Protein AF-A0A915U6Y1-F1 (afdb_monomer)

Structure (mmCIF, N/CA/C/O backbone):
data_AF-A0A915U6Y1-F1
#
_entry.id   AF-A0A915U6Y1-F1
#
loop_
_atom_site.group_PDB
_atom_site.id
_atom_site.type_symbol
_atom_site.label_atom_id
_atom_site.label_alt_id
_atom_site.label_comp_id
_atom_site.label_asym_id
_atom_site.label_entity_id
_atom_site.label_seq_id
_atom_site.pdbx_PDB_ins_code
_atom_site.Cartn_x
_atom_site.Cartn_y
_atom_site.Cartn_z
_atom_site.occupancy
_atom_site.B_iso_or_equiv
_atom_site.auth_seq_id
_atom_site.auth_comp_id
_atom_site.auth_asym_id
_atom_site.auth_atom_id
_atom_site.pdbx_PDB_model_num
ATOM 1 N N . MET A 1 1 ? -7.365 5.878 20.906 1.00 76.25 1 MET A N 1
ATOM 2 C CA . MET A 1 1 ? -6.551 6.005 19.675 1.00 76.25 1 MET A CA 1
ATOM 3 C C . MET A 1 1 ? -5.324 5.101 19.699 1.00 76.25 1 MET A C 1
ATOM 5 O O . MET A 1 1 ? -5.228 4.282 18.804 1.00 76.25 1 MET A O 1
ATOM 9 N N . TRP A 1 2 ? -4.468 5.145 20.728 1.00 91.62 2 TRP A N 1
ATOM 10 C CA . TRP A 1 2 ? -3.236 4.335 20.816 1.00 91.62 2 TRP A CA 1
ATOM 11 C C . TRP A 1 2 ? -3.389 2.846 20.466 1.00 91.62 2 TRP A C 1
ATOM 13 O O . TRP A 1 2 ? -2.658 2.350 19.615 1.00 91.62 2 TRP A O 1
ATOM 23 N N . LEU A 1 3 ? -4.374 2.158 21.058 1.00 96.25 3 LEU A N 1
ATOM 24 C CA . LEU A 1 3 ? -4.624 0.737 20.784 1.00 96.25 3 LEU A CA 1
ATOM 25 C C . LEU A 1 3 ? -5.076 0.480 19.336 1.00 96.25 3 LEU A C 1
ATOM 27 O O . LEU A 1 3 ? -4.632 -0.472 18.708 1.00 96.25 3 LEU A O 1
ATOM 31 N N . ALA A 1 4 ? -5.943 1.337 18.792 1.00 9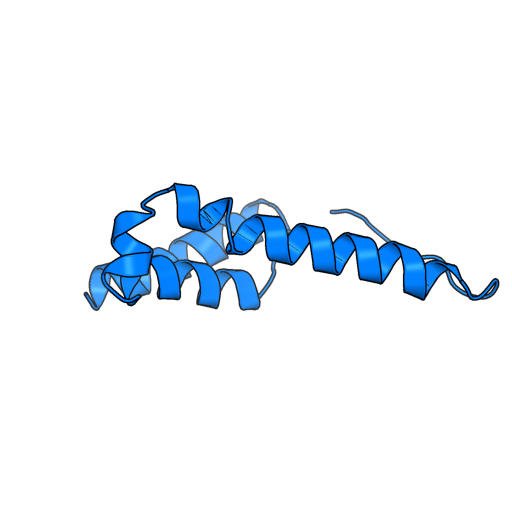6.12 4 ALA A N 1
ATOM 32 C CA . ALA A 1 4 ? -6.408 1.210 17.411 1.00 96.12 4 ALA A CA 1
ATOM 33 C C . ALA A 1 4 ? -5.265 1.457 16.415 1.00 96.12 4 ALA A C 1
ATOM 35 O O . ALA A 1 4 ? -5.134 0.731 15.437 1.00 96.12 4 ALA A O 1
ATOM 36 N N . SER A 1 5 ? -4.407 2.443 16.692 1.00 96.25 5 SER A N 1
ATOM 37 C CA . SER A 1 5 ? -3.230 2.755 15.882 1.00 96.25 5 SER A CA 1
ATOM 38 C C . SER A 1 5 ? -2.234 1.596 15.861 1.00 96.25 5 SER A C 1
ATOM 40 O O . SER A 1 5 ? -1.794 1.192 14.787 1.00 96.25 5 SER A O 1
ATOM 42 N N . SER A 1 6 ? -1.900 1.030 17.026 1.00 96.94 6 SER A N 1
ATOM 43 C CA . SER A 1 6 ? -0.969 -0.100 17.101 1.00 96.94 6 SER A CA 1
ATOM 44 C C . SER A 1 6 ? -1.540 -1.353 16.437 1.00 96.94 6 SER A C 1
ATOM 46 O O . SER A 1 6 ? -0.832 -2.001 15.666 1.00 96.94 6 SER A O 1
ATOM 48 N N . LEU A 1 7 ? -2.826 -1.656 16.651 1.00 97.94 7 LEU A N 1
ATOM 49 C CA . LEU A 1 7 ? -3.501 -2.775 15.991 1.00 97.94 7 LEU A CA 1
ATOM 50 C C . LEU A 1 7 ? -3.559 -2.598 14.472 1.00 97.94 7 LEU A C 1
ATOM 52 O O . LEU A 1 7 ? -3.274 -3.552 13.755 1.00 97.94 7 LEU A O 1
ATOM 56 N N . ALA A 1 8 ? -3.871 -1.404 13.961 1.00 96.88 8 ALA A N 1
ATOM 57 C CA . ALA A 1 8 ? -3.938 -1.148 12.521 1.00 96.88 8 ALA A CA 1
ATOM 58 C C . ALA A 1 8 ? -2.587 -1.353 11.820 1.00 96.88 8 ALA A C 1
ATOM 60 O O . ALA A 1 8 ? -2.530 -1.913 10.725 1.00 96.88 8 ALA A O 1
ATOM 61 N N . VAL A 1 9 ? -1.484 -0.938 12.447 1.00 97.25 9 VAL A N 1
ATOM 62 C CA . VAL A 1 9 ? -0.139 -1.140 11.887 1.00 97.25 9 VAL A CA 1
ATOM 63 C C . VAL A 1 9 ? 0.284 -2.604 12.002 1.00 97.25 9 VAL A C 1
ATOM 65 O O . VAL A 1 9 ? 0.715 -3.192 11.013 1.00 97.25 9 VAL A O 1
ATOM 68 N N . ALA A 1 10 ? 0.119 -3.218 13.178 1.00 97.56 10 ALA A N 1
ATOM 69 C CA . ALA A 1 10 ? 0.522 -4.603 13.412 1.00 97.56 10 ALA A CA 1
ATOM 70 C C . ALA A 1 10 ? -0.234 -5.586 12.506 1.00 97.56 10 ALA A C 1
ATOM 72 O O . ALA A 1 10 ? 0.381 -6.457 11.895 1.00 97.56 10 ALA A O 1
ATOM 73 N N . THR A 1 11 ? -1.553 -5.420 12.366 1.00 97.25 11 THR A N 1
A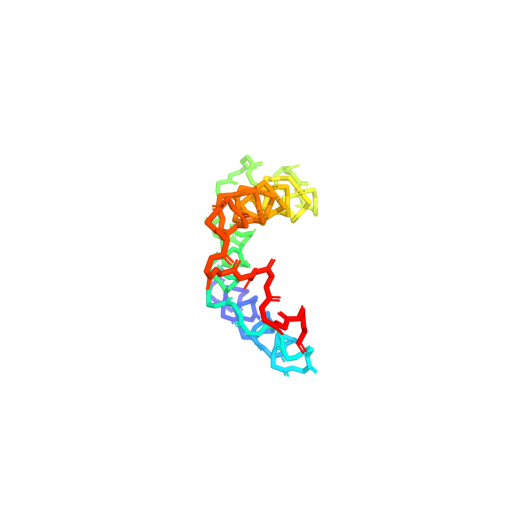TOM 74 C CA . THR A 1 11 ? -2.374 -6.268 11.485 1.00 97.25 11 THR A CA 1
ATOM 75 C C . THR A 1 11 ? -2.034 -6.058 10.013 1.00 97.25 11 THR A C 1
ATOM 77 O O . THR A 1 11 ? -1.873 -7.045 9.301 1.00 97.25 11 THR A O 1
ATOM 80 N N . ALA A 1 12 ? -1.832 -4.814 9.559 1.00 97.06 12 ALA A N 1
ATOM 81 C CA . ALA A 1 12 ? -1.392 -4.547 8.190 1.00 97.06 12 ALA A CA 1
ATOM 82 C C . ALA A 1 12 ? -0.050 -5.232 7.881 1.00 97.06 12 ALA A C 1
ATOM 84 O O . ALA A 1 12 ? 0.086 -5.891 6.853 1.00 97.06 12 ALA A O 1
ATOM 85 N N . ILE A 1 13 ? 0.929 -5.137 8.787 1.00 97.31 13 ILE A N 1
ATOM 86 C CA . ILE A 1 13 ? 2.238 -5.788 8.625 1.00 97.31 13 ILE A CA 1
ATOM 87 C C . ILE A 1 13 ? 2.119 -7.315 8.651 1.00 97.31 13 ILE A C 1
ATOM 89 O O . ILE A 1 13 ? 2.776 -7.982 7.850 1.00 97.31 13 ILE A O 1
ATOM 93 N N . ALA A 1 14 ? 1.293 -7.871 9.540 1.00 97.81 14 ALA A N 1
ATOM 94 C CA . ALA A 1 14 ? 1.064 -9.311 9.621 1.00 97.81 14 ALA A CA 1
ATOM 95 C C . ALA A 1 14 ? 0.436 -9.856 8.330 1.00 97.81 14 ALA A C 1
ATOM 97 O O . ALA A 1 14 ? 0.909 -10.857 7.795 1.00 97.81 14 ALA A O 1
ATOM 98 N N . VAL A 1 15 ? -0.572 -9.163 7.786 1.00 97.00 15 VAL A N 1
ATOM 99 C CA . VAL A 1 15 ? -1.195 -9.523 6.503 1.00 97.00 15 VAL A CA 1
ATOM 100 C C . VAL A 1 15 ? -0.176 -9.439 5.373 1.00 97.00 15 VAL A C 1
ATOM 102 O O . VAL A 1 15 ? -0.057 -10.392 4.614 1.00 97.00 15 VAL A O 1
ATOM 105 N N . MET A 1 16 ? 0.618 -8.368 5.303 1.00 96.81 16 MET A N 1
ATOM 106 C CA . MET A 1 16 ? 1.662 -8.233 4.285 1.00 96.81 16 MET A CA 1
ATOM 107 C C . MET A 1 16 ? 2.725 -9.340 4.358 1.00 96.81 16 MET A C 1
ATOM 109 O O . MET A 1 16 ? 3.196 -9.797 3.319 1.00 96.81 16 MET A O 1
ATOM 113 N N . HIS A 1 17 ? 3.101 -9.798 5.558 1.00 96.88 17 HIS A N 1
ATOM 114 C CA . HIS A 1 17 ? 3.976 -10.967 5.707 1.00 96.88 17 HIS A CA 1
ATOM 115 C C . HIS A 1 17 ? 3.301 -12.242 5.203 1.00 96.88 17 HIS A C 1
ATOM 117 O O . HIS A 1 17 ? 3.924 -13.016 4.479 1.00 96.88 17 HIS A O 1
ATOM 123 N N . ALA A 1 18 ? 2.028 -12.449 5.550 1.00 97.06 18 ALA A N 1
ATOM 124 C CA . ALA A 1 18 ? 1.268 -13.618 5.119 1.00 97.06 18 ALA A CA 1
ATOM 125 C C . ALA A 1 18 ? 1.106 -13.677 3.590 1.00 97.06 18 ALA A C 1
ATOM 127 O O . ALA A 1 18 ? 1.197 -14.752 3.002 1.00 97.06 18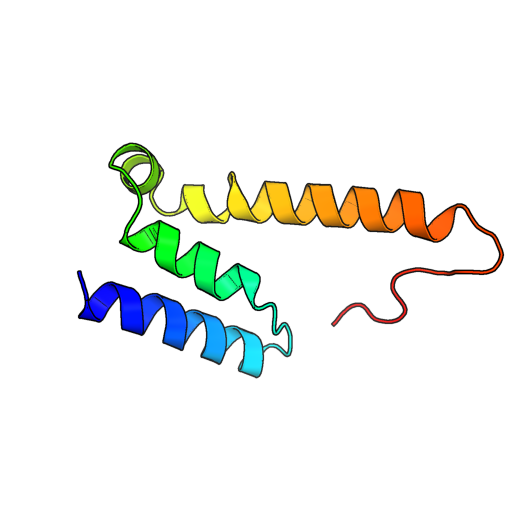 ALA A O 1
ATOM 128 N N . THR A 1 19 ? 0.920 -12.528 2.936 1.00 95.31 19 THR A N 1
ATOM 129 C CA . THR A 1 19 ? 0.775 -12.418 1.476 1.00 95.31 19 THR A CA 1
ATOM 130 C C . THR A 1 19 ? 2.099 -12.249 0.737 1.00 95.31 19 THR A C 1
ATOM 132 O O . THR A 1 19 ? 2.089 -12.185 -0.487 1.00 95.31 19 THR A O 1
ATOM 135 N N . LYS A 1 20 ? 3.234 -12.180 1.449 1.00 93.38 20 LYS A N 1
ATOM 136 C CA . LYS A 1 20 ? 4.566 -11.856 0.901 1.00 93.38 20 LYS A CA 1
ATOM 137 C C . LYS A 1 20 ? 4.651 -10.487 0.209 1.00 93.38 20 LYS A C 1
ATOM 139 O O . LYS A 1 20 ? 5.591 -10.222 -0.524 1.00 93.38 20 LYS A O 1
ATOM 144 N N . THR A 1 21 ? 3.728 -9.574 0.498 1.00 93.19 21 THR A N 1
ATOM 145 C CA . THR A 1 21 ? 3.675 -8.229 -0.096 1.00 93.19 21 THR A CA 1
ATOM 146 C C . THR A 1 21 ? 4.186 -7.163 0.875 1.00 93.19 21 THR A C 1
ATOM 148 O O . THR A 1 21 ? 3.536 -6.133 1.069 1.00 93.19 21 THR A O 1
ATOM 151 N N . LEU A 1 22 ? 5.306 -7.419 1.563 1.00 93.44 22 LEU A N 1
ATOM 152 C CA . LEU A 1 22 ? 5.828 -6.498 2.576 1.00 93.44 22 LEU A CA 1
ATOM 153 C C . LEU A 1 22 ? 6.202 -5.149 1.956 1.00 93.44 22 LEU A C 1
ATOM 155 O O . LEU A 1 22 ? 7.215 -5.012 1.276 1.00 93.44 22 LEU A O 1
ATOM 159 N N . HIS A 1 23 ? 5.387 -4.137 2.242 1.00 91.56 23 HIS A N 1
ATOM 160 C CA . HIS A 1 23 ? 5.578 -2.776 1.767 1.00 91.56 23 HIS A CA 1
ATOM 161 C C . HIS A 1 23 ? 5.519 -1.816 2.962 1.00 91.56 23 HIS A C 1
ATOM 163 O O . HIS A 1 23 ? 4.423 -1.463 3.401 1.00 91.56 23 HIS A O 1
ATOM 169 N N . PRO A 1 24 ? 6.669 -1.380 3.517 1.00 87.75 24 PRO A N 1
ATOM 170 C CA . PRO A 1 24 ? 6.706 -0.539 4.717 1.00 87.75 24 PRO A CA 1
ATOM 171 C C . PRO A 1 24 ? 5.785 0.699 4.674 1.00 87.75 24 PRO A C 1
ATOM 173 O O . PRO A 1 24 ? 5.139 0.974 5.690 1.00 87.75 24 PRO A O 1
ATOM 176 N N . PRO A 1 25 ? 5.610 1.398 3.527 1.00 93.25 25 PRO A N 1
ATOM 177 C CA . PRO A 1 25 ? 4.639 2.491 3.427 1.00 93.25 25 PRO A CA 1
ATOM 178 C C . PRO A 1 25 ? 3.186 2.083 3.716 1.00 93.25 25 PRO A C 1
ATOM 180 O O . PRO A 1 25 ? 2.428 2.896 4.239 1.00 93.25 25 PRO A O 1
ATOM 183 N N . GLY A 1 26 ? 2.803 0.825 3.472 1.00 93.25 26 GLY A N 1
ATOM 184 C CA . GLY A 1 26 ? 1.464 0.308 3.769 1.00 93.25 26 GLY A CA 1
ATOM 185 C C . GLY A 1 26 ? 1.106 0.365 5.259 1.00 93.25 26 GLY A C 1
ATOM 186 O O . GLY A 1 26 ? -0.050 0.608 5.604 1.00 93.25 26 GLY A O 1
ATOM 187 N N . GLY A 1 27 ? 2.095 0.236 6.152 1.00 95.38 27 GLY A N 1
ATOM 188 C CA . GLY A 1 27 ? 1.891 0.433 7.591 1.00 95.38 27 GLY A CA 1
ATOM 189 C C . GLY A 1 27 ? 1.619 1.897 7.956 1.00 95.38 27 GLY A C 1
ATOM 190 O O . GLY A 1 27 ? 0.772 2.183 8.798 1.00 95.38 27 GLY A O 1
ATOM 191 N N . ALA A 1 28 ? 2.274 2.850 7.285 1.00 95.25 28 ALA A N 1
ATOM 192 C CA . ALA A 1 28 ? 1.970 4.269 7.470 1.00 95.25 28 ALA A CA 1
ATOM 193 C C . ALA A 1 28 ? 0.567 4.614 6.939 1.00 95.25 28 ALA A C 1
ATOM 195 O O . ALA A 1 28 ? -0.171 5.361 7.579 1.00 95.25 28 ALA A O 1
ATOM 196 N N . THR A 1 29 ? 0.159 4.026 5.809 1.00 95.88 29 THR A N 1
ATOM 197 C CA . THR A 1 29 ? -1.196 4.172 5.255 1.00 95.88 29 THR A CA 1
ATOM 198 C C . THR A 1 29 ? -2.269 3.651 6.216 1.00 95.88 29 THR A C 1
ATOM 200 O O . THR A 1 29 ? -3.255 4.348 6.456 1.00 95.88 29 THR A O 1
ATOM 203 N N . SER A 1 30 ? -2.083 2.470 6.822 1.00 96.31 30 SER A N 1
ATOM 204 C CA . SER A 1 30 ? -3.045 1.948 7.806 1.00 96.31 30 SER A CA 1
ATOM 205 C C . SER A 1 30 ? -3.116 2.818 9.063 1.00 96.31 30 SER A C 1
ATOM 207 O O . SER A 1 30 ? -4.202 3.044 9.596 1.00 96.31 30 SER A O 1
ATOM 209 N N . LEU A 1 31 ? -1.986 3.384 9.498 1.00 96.75 31 LEU A N 1
ATOM 210 C CA . LEU A 1 31 ? -1.954 4.325 10.613 1.00 96.75 31 LEU A CA 1
ATOM 211 C C . LEU A 1 31 ? -2.750 5.600 10.306 1.00 96.75 31 LEU A C 1
ATOM 213 O O . LEU A 1 31 ? -3.542 6.033 11.143 1.00 96.75 31 LEU A O 1
ATOM 217 N N . ILE A 1 32 ? -2.582 6.182 9.112 1.00 96.00 32 ILE A N 1
ATOM 218 C CA . ILE A 1 32 ? -3.306 7.391 8.680 1.00 96.00 32 ILE A CA 1
ATOM 219 C C . ILE A 1 32 ? -4.819 7.154 8.653 1.00 96.00 32 ILE A C 1
ATOM 221 O O . ILE A 1 32 ? -5.567 8.056 9.023 1.00 96.00 32 ILE A O 1
ATOM 225 N N . ALA A 1 33 ? -5.289 5.955 8.298 1.00 95.75 33 ALA A N 1
ATOM 226 C CA . ALA A 1 33 ? -6.715 5.629 8.381 1.00 95.75 33 ALA A CA 1
ATOM 227 C C . ALA A 1 33 ? -7.277 5.791 9.810 1.00 95.75 33 ALA A C 1
ATOM 229 O O . ALA A 1 33 ? -8.451 6.114 9.982 1.00 95.75 33 ALA A O 1
ATOM 230 N N . VAL A 1 34 ? -6.437 5.609 10.836 1.00 96.31 34 VAL A N 1
ATOM 231 C CA . VAL A 1 34 ? -6.820 5.735 12.250 1.00 96.31 34 VAL A CA 1
ATOM 232 C C . VAL A 1 34 ? -6.615 7.152 12.778 1.00 96.31 34 VAL A C 1
ATOM 234 O O . VAL A 1 34 ? -7.523 7.706 13.392 1.00 96.31 34 VAL A O 1
ATOM 237 N N . ILE A 1 35 ? -5.436 7.743 12.562 1.00 96.75 35 ILE A N 1
ATOM 238 C CA . ILE A 1 35 ? -5.060 9.048 13.146 1.00 96.75 35 ILE A CA 1
ATOM 239 C C . ILE A 1 35 ? -5.366 10.241 12.233 1.00 96.75 35 ILE A C 1
ATOM 241 O O . ILE A 1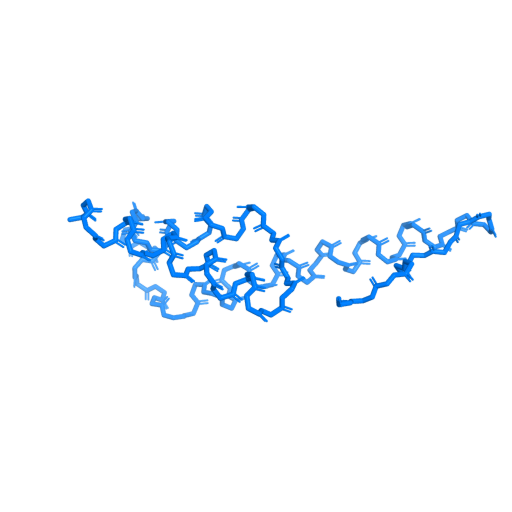 35 ? -5.064 11.381 12.582 1.00 96.75 35 ILE A O 1
ATOM 245 N N . GLY A 1 36 ? -5.900 9.981 11.040 1.00 94.12 36 GLY A N 1
ATOM 246 C CA . GLY A 1 36 ? -6.201 10.991 10.038 1.00 94.12 36 GLY A CA 1
ATOM 247 C C . GLY A 1 36 ? -7.242 12.008 10.500 1.00 94.12 36 GLY A C 1
ATOM 248 O O . GLY A 1 36 ? -7.949 11.827 11.487 1.00 94.12 36 GLY A O 1
ATOM 249 N N . SER A 1 37 ? -7.335 13.109 9.755 1.00 95.19 37 SER A N 1
ATOM 250 C CA . SER A 1 37 ? -8.347 14.140 10.007 1.00 95.19 37 SER A CA 1
ATOM 251 C C . SER A 1 37 ? -9.771 13.619 9.782 1.00 95.19 37 SER A C 1
ATOM 253 O O . SER A 1 37 ? -9.974 12.616 9.097 1.00 95.19 37 SER A O 1
ATOM 255 N N . GLN A 1 38 ? -10.773 14.383 10.229 1.00 94.56 38 GLN A N 1
ATOM 256 C CA . GLN A 1 38 ? -12.187 14.081 9.978 1.00 94.56 38 GLN A CA 1
ATOM 257 C C . GLN A 1 38 ? -12.493 13.830 8.491 1.00 94.56 38 GLN A C 1
ATOM 259 O O . GLN A 1 38 ? -13.337 13.004 8.169 1.00 94.56 38 GLN A O 1
ATOM 264 N N . LYS A 1 39 ? -11.780 14.488 7.563 1.00 94.56 39 LYS A N 1
ATOM 265 C CA . LYS A 1 39 ? -11.936 14.233 6.122 1.00 94.56 39 LYS A CA 1
ATOM 266 C C . LYS A 1 39 ? -11.583 12.789 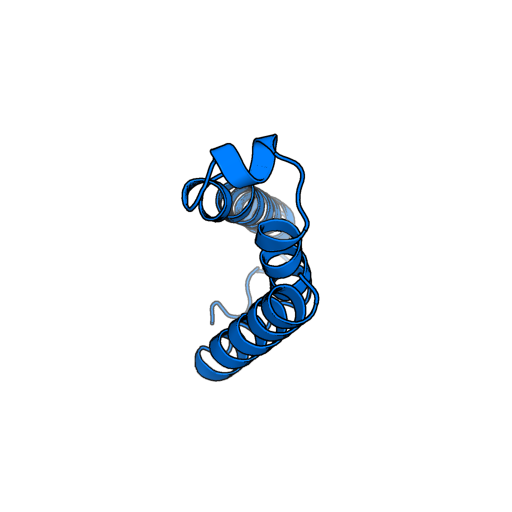5.752 1.00 94.56 39 LYS A C 1
ATOM 268 O O . LYS A 1 39 ? -12.304 12.191 4.965 1.00 94.56 39 LYS A O 1
ATOM 273 N N . ILE A 1 40 ? -10.510 12.241 6.330 1.00 94.94 40 ILE A N 1
ATOM 274 C CA . ILE A 1 40 ? -10.081 10.849 6.124 1.00 94.94 40 ILE A CA 1
ATOM 275 C C . ILE A 1 40 ? -11.104 9.887 6.723 1.00 94.94 40 ILE A C 1
ATOM 277 O O . ILE A 1 40 ? -11.503 8.937 6.060 1.00 94.94 40 ILE A O 1
ATOM 281 N N . HIS A 1 41 ? -11.592 10.158 7.934 1.00 94.94 41 HIS A N 1
ATOM 282 C CA . HIS A 1 41 ? -12.623 9.314 8.544 1.00 94.94 41 HIS A CA 1
ATOM 283 C C . HIS A 1 41 ? -13.949 9.356 7.779 1.00 94.94 41 HIS A C 1
ATOM 285 O O . HIS A 1 41 ? -14.596 8.323 7.652 1.00 94.94 41 HIS A O 1
ATOM 291 N N . ASN A 1 42 ? -14.317 10.501 7.195 1.00 96.56 42 ASN A N 1
ATOM 292 C CA . ASN A 1 42 ? -15.522 10.636 6.370 1.00 96.56 42 ASN A CA 1
ATOM 293 C C . ASN A 1 42 ? -15.456 9.826 5.063 1.00 96.56 42 ASN A C 1
ATOM 295 O O . ASN A 1 42 ? -16.500 9.456 4.535 1.00 96.56 42 ASN A O 1
ATOM 299 N N . LEU A 1 43 ? -14.257 9.535 4.540 1.00 94.69 43 LEU A N 1
ATOM 300 C CA . LEU A 1 43 ? -14.089 8.588 3.430 1.00 94.69 43 LEU A CA 1
ATOM 301 C C . LEU A 1 43 ? -14.396 7.146 3.871 1.00 94.69 43 LEU A C 1
ATOM 303 O O . LEU A 1 43 ? -14.777 6.314 3.049 1.00 94.69 43 LEU A O 1
ATOM 307 N N . GLY A 1 44 ? -14.229 6.820 5.155 1.00 94.06 44 GLY A N 1
ATOM 308 C CA . GLY A 1 44 ? -14.366 5.455 5.654 1.00 94.06 44 GLY A CA 1
ATOM 309 C C . GLY A 1 44 ? -13.475 4.489 4.868 1.00 94.06 44 GLY A C 1
ATOM 310 O O . GLY A 1 44 ? -12.307 4.772 4.601 1.00 94.06 44 GLY A O 1
ATOM 311 N N . TYR A 1 45 ? -14.040 3.361 4.433 1.00 93.75 45 TYR A N 1
ATOM 312 C CA . TYR A 1 45 ? -13.310 2.369 3.635 1.00 93.75 45 TYR A CA 1
ATOM 313 C C . TYR A 1 45 ? -12.889 2.869 2.246 1.00 93.75 45 TYR A C 1
ATOM 315 O O . TYR A 1 45 ? -11.956 2.308 1.669 1.00 93.75 45 TYR A O 1
ATOM 323 N N . LEU A 1 46 ? -13.499 3.943 1.719 1.00 95.88 46 LEU A N 1
ATOM 324 C CA . LEU A 1 46 ? -13.065 4.522 0.444 1.00 95.88 46 LEU A CA 1
ATOM 325 C C . LEU A 1 46 ? -11.628 5.025 0.513 1.00 95.88 46 LEU A C 1
ATOM 327 O O . LEU A 1 46 ? -10.962 4.955 -0.508 1.00 95.88 46 LEU A O 1
ATOM 331 N N . TYR A 1 47 ? -11.120 5.431 1.683 1.00 95.75 47 TYR A N 1
ATOM 332 C CA . TYR A 1 47 ? -9.727 5.862 1.853 1.00 95.75 47 TYR A CA 1
ATOM 333 C C . TYR A 1 47 ? -8.714 4.836 1.309 1.00 95.75 47 TYR A C 1
ATOM 335 O O . TYR A 1 47 ? -7.724 5.209 0.672 1.00 95.75 47 TYR A O 1
ATOM 343 N N . ALA A 1 48 ? -8.984 3.542 1.527 1.00 94.44 48 ALA A N 1
ATOM 344 C CA . ALA A 1 48 ? -8.120 2.452 1.083 1.00 94.44 48 ALA A CA 1
ATOM 345 C C . ALA A 1 48 ? -8.063 2.344 -0.449 1.00 94.44 48 ALA A C 1
ATOM 347 O O . ALA A 1 48 ? -7.002 2.080 -1.009 1.00 94.44 48 ALA A O 1
ATOM 348 N N . LEU A 1 49 ? -9.181 2.596 -1.134 1.00 95.06 49 LEU A N 1
ATOM 349 C CA . LEU A 1 49 ? -9.245 2.611 -2.598 1.00 95.06 49 LEU A CA 1
ATOM 350 C C . LEU A 1 49 ? -8.712 3.937 -3.156 1.00 95.06 49 LEU A C 1
ATOM 352 O O . LEU A 1 49 ? -7.890 3.955 -4.070 1.00 95.06 49 LEU A O 1
ATOM 356 N N . MET A 1 50 ? -9.154 5.050 -2.577 1.00 93.56 50 MET A N 1
ATOM 357 C CA . MET A 1 50 ? -8.833 6.413 -2.970 1.00 93.56 50 MET A CA 1
ATOM 358 C C . MET A 1 50 ? -8.638 7.291 -1.721 1.00 93.56 50 MET A C 1
ATOM 360 O O . MET A 1 50 ? -9.580 7.482 -0.955 1.00 93.56 50 MET A O 1
ATOM 364 N N . PRO A 1 51 ? -7.450 7.885 -1.516 1.00 92.81 51 PRO A N 1
ATOM 365 C CA . PRO A 1 51 ? -6.352 8.005 -2.477 1.00 92.81 51 PRO A CA 1
ATOM 366 C C . PRO A 1 51 ? -5.329 6.859 -2.439 1.00 92.81 51 PRO A C 1
ATOM 368 O O . PRO A 1 51 ? -4.495 6.795 -3.337 1.00 92.81 51 PRO A O 1
ATOM 371 N N . ALA A 1 52 ? -5.344 5.985 -1.428 1.00 95.12 52 ALA A N 1
ATOM 372 C CA . ALA A 1 52 ? -4.216 5.088 -1.165 1.00 95.12 52 ALA A CA 1
ATOM 373 C C . ALA A 1 52 ? -3.953 4.077 -2.298 1.00 95.12 52 ALA A C 1
ATOM 375 O O . ALA A 1 52 ? -2.869 4.074 -2.883 1.00 95.12 52 ALA A O 1
ATOM 376 N N . GLY A 1 53 ? -4.947 3.252 -2.639 1.00 94.50 53 GLY A N 1
ATOM 377 C CA . GLY A 1 53 ? -4.833 2.247 -3.697 1.00 94.50 53 GLY A CA 1
ATOM 378 C C . GLY A 1 53 ? -4.588 2.866 -5.072 1.00 94.50 53 GLY A C 1
ATOM 379 O O . GLY A 1 53 ? -3.695 2.432 -5.798 1.00 94.50 53 GLY A O 1
ATOM 380 N N . LEU A 1 54 ? -5.316 3.934 -5.407 1.00 96.44 54 LEU A N 1
ATOM 381 C CA . LEU A 1 54 ? -5.128 4.653 -6.667 1.00 96.44 54 LEU A CA 1
ATOM 382 C C . LEU A 1 54 ? -3.716 5.248 -6.787 1.00 96.44 54 LEU A C 1
ATOM 384 O O . LEU A 1 54 ? -3.095 5.131 -7.839 1.00 96.44 54 LEU A O 1
ATOM 388 N N . GLY A 1 55 ? -3.182 5.835 -5.714 1.00 95.38 55 GLY A N 1
ATOM 389 C CA . GLY A 1 55 ? -1.812 6.346 -5.686 1.00 95.38 55 GLY A CA 1
ATOM 390 C C . GLY A 1 55 ? -0.777 5.246 -5.929 1.00 95.38 55 GLY A C 1
ATOM 391 O O . GLY A 1 55 ? 0.134 5.429 -6.735 1.00 95.38 55 GLY A O 1
ATOM 392 N N . ALA A 1 56 ? -0.953 4.077 -5.304 1.00 94.56 56 ALA A N 1
ATOM 393 C CA . ALA A 1 56 ? -0.088 2.920 -5.531 1.00 94.56 56 ALA A CA 1
ATOM 394 C C . ALA A 1 56 ? -0.153 2.420 -6.987 1.00 94.56 56 ALA A C 1
ATOM 396 O O . ALA A 1 56 ? 0.887 2.148 -7.586 1.00 94.56 56 ALA A O 1
ATOM 397 N N . LEU A 1 57 ? -1.349 2.364 -7.586 1.00 95.62 57 LEU A N 1
ATOM 398 C CA . LEU A 1 57 ? -1.528 1.986 -8.994 1.00 95.62 57 LEU A CA 1
ATOM 399 C C . LEU A 1 57 ? -0.872 2.980 -9.955 1.00 95.62 57 LEU A C 1
ATOM 401 O O . LEU A 1 57 ? -0.227 2.563 -10.914 1.00 95.62 57 LEU A O 1
ATOM 405 N N . ILE A 1 58 ? -0.996 4.284 -9.693 1.00 96.81 58 ILE A N 1
ATOM 406 C CA . ILE A 1 58 ? -0.340 5.323 -10.498 1.00 96.81 58 ILE A CA 1
ATOM 407 C C . ILE A 1 58 ? 1.180 5.162 -10.420 1.00 96.81 58 ILE A C 1
ATOM 409 O O . ILE A 1 58 ? 1.847 5.156 -11.453 1.00 96.81 58 ILE A O 1
ATOM 413 N N . MET A 1 59 ? 1.732 4.974 -9.219 1.00 95.00 59 MET A N 1
ATOM 414 C CA . MET A 1 59 ? 3.170 4.758 -9.043 1.00 95.00 59 MET A CA 1
ATOM 415 C C . MET A 1 59 ? 3.649 3.489 -9.752 1.00 95.00 59 MET A C 1
ATOM 417 O O . MET A 1 59 ? 4.696 3.516 -10.396 1.00 95.00 59 MET A O 1
ATOM 421 N N . LEU A 1 60 ? 2.873 2.402 -9.699 1.00 94.75 60 LEU A N 1
ATOM 422 C CA . LEU A 1 60 ? 3.167 1.175 -10.437 1.00 94.75 60 LEU A CA 1
ATOM 423 C C . LEU A 1 60 ? 3.152 1.414 -11.952 1.00 94.75 60 LEU A C 1
ATOM 425 O O . LEU A 1 60 ? 4.083 1.005 -12.638 1.00 94.75 60 LEU A O 1
ATOM 429 N N . ALA A 1 61 ? 2.143 2.110 -12.480 1.00 96.81 61 ALA A N 1
ATOM 430 C CA . ALA A 1 61 ? 2.059 2.432 -13.903 1.00 96.81 61 ALA A CA 1
ATOM 431 C C . ALA A 1 61 ? 3.265 3.262 -14.367 1.00 96.81 61 ALA A C 1
ATOM 433 O O . ALA A 1 61 ? 3.893 2.933 -15.373 1.00 96.81 61 ALA A O 1
ATOM 434 N N . VAL A 1 62 ? 3.645 4.292 -13.604 1.00 97.06 62 VAL A N 1
ATOM 435 C CA . VAL A 1 62 ? 4.843 5.097 -13.882 1.00 97.06 62 VAL A CA 1
ATOM 436 C C . VAL A 1 62 ? 6.103 4.233 -13.824 1.00 97.06 62 VAL A C 1
ATOM 438 O O . VAL A 1 62 ? 6.939 4.319 -14.722 1.00 97.06 62 VAL A O 1
ATOM 441 N N . ALA A 1 63 ? 6.233 3.364 -12.818 1.00 94.50 63 ALA A N 1
ATOM 442 C CA . ALA A 1 63 ? 7.376 2.468 -12.690 1.00 94.50 63 ALA A CA 1
ATOM 443 C C . ALA A 1 63 ? 7.487 1.501 -13.877 1.00 94.50 63 ALA A C 1
ATOM 445 O O . ALA A 1 63 ? 8.584 1.312 -14.396 1.00 94.50 63 ALA A O 1
ATOM 446 N N . LEU A 1 64 ? 6.375 0.926 -14.342 1.00 94.88 64 LEU A N 1
ATOM 447 C CA . LEU A 1 64 ? 6.345 0.052 -15.515 1.00 94.88 64 LEU A CA 1
ATOM 448 C C . LEU A 1 64 ? 6.733 0.807 -16.785 1.00 94.88 64 LEU A C 1
ATOM 450 O O . LEU A 1 64 ? 7.556 0.317 -17.551 1.00 94.88 64 LEU A O 1
ATOM 454 N N . LEU A 1 65 ? 6.183 2.000 -17.008 1.00 95.25 65 LEU A N 1
ATOM 455 C CA . LEU A 1 65 ? 6.495 2.783 -18.201 1.00 95.25 65 LEU A CA 1
ATOM 456 C C . LEU A 1 65 ? 7.967 3.195 -18.212 1.00 95.25 65 LEU A C 1
ATOM 458 O O . LEU A 1 65 ? 8.679 2.885 -19.159 1.00 95.25 65 LEU A O 1
ATOM 462 N N . VAL A 1 66 ? 8.445 3.840 -17.147 1.00 95.81 66 VAL A N 1
ATOM 463 C CA . VAL A 1 66 ? 9.789 4.430 -17.110 1.00 95.81 66 VAL A CA 1
ATOM 464 C C . VAL A 1 66 ? 10.882 3.360 -17.079 1.00 95.81 66 VAL A C 1
ATOM 466 O O . VAL A 1 66 ? 11.853 3.461 -17.829 1.00 95.81 66 VAL A O 1
ATOM 469 N N . ASN A 1 67 ? 10.732 2.311 -16.263 1.00 94.31 67 ASN A N 1
ATOM 470 C CA . ASN A 1 67 ? 11.784 1.299 -16.116 1.00 94.31 67 ASN A CA 1
ATOM 471 C C . ASN A 1 67 ? 11.874 0.320 -17.298 1.00 94.31 67 ASN A C 1
ATOM 473 O O . ASN A 1 67 ? 12.866 -0.400 -17.388 1.00 94.31 67 ASN A O 1
ATOM 477 N N . ASN A 1 68 ? 10.896 0.313 -18.213 1.00 93.81 68 ASN A N 1
ATOM 478 C CA . ASN A 1 68 ? 10.941 -0.489 -19.443 1.00 93.81 68 ASN A CA 1
ATOM 479 C C . ASN A 1 68 ? 11.303 0.320 -20.707 1.00 93.81 68 ASN A C 1
ATOM 481 O O . ASN A 1 68 ? 11.335 -0.253 -21.794 1.00 93.81 68 ASN A O 1
ATOM 485 N N . ILE A 1 69 ? 11.611 1.624 -20.603 1.00 94.06 69 ILE A N 1
ATOM 486 C CA . ILE A 1 69 ? 12.141 2.410 -21.739 1.00 94.06 69 ILE A CA 1
ATOM 487 C C . ILE A 1 69 ? 13.537 1.913 -22.166 1.00 94.06 69 ILE A C 1
ATOM 489 O O . ILE A 1 69 ? 13.761 1.710 -23.365 1.00 94.06 69 ILE A O 1
ATOM 493 N N . PRO A 1 70 ? 14.509 1.712 -21.251 1.00 93.56 70 PRO A N 1
ATOM 494 C CA . PRO A 1 70 ? 15.838 1.253 -21.639 1.00 93.56 70 PRO A CA 1
ATOM 495 C C . PRO A 1 70 ? 15.810 -0.219 -22.056 1.00 93.56 70 PRO A C 1
ATOM 497 O O . PRO A 1 70 ? 15.368 -1.075 -21.299 1.00 93.56 70 PRO A O 1
ATOM 500 N N . ARG A 1 71 ? 16.390 -0.555 -23.214 1.00 85.81 71 ARG A N 1
ATOM 501 C CA . ARG A 1 71 ? 16.468 -1.953 -23.694 1.00 85.81 71 ARG A CA 1
ATOM 502 C C . ARG A 1 71 ? 17.294 -2.887 -22.800 1.00 85.81 71 ARG A C 1
ATOM 504 O O . ARG A 1 71 ? 17.202 -4.101 -22.945 1.00 85.81 71 ARG A O 1
ATOM 511 N N . SER A 1 72 ? 18.120 -2.329 -21.916 1.00 89.75 72 SER A N 1
ATOM 512 C CA . SER A 1 72 ? 18.989 -3.067 -20.995 1.00 89.75 72 SER A CA 1
ATOM 513 C C . SER A 1 72 ? 18.305 -3.486 -19.692 1.00 89.75 72 SER A C 1
ATOM 515 O O . SER A 1 72 ? 18.915 -4.209 -18.908 1.00 89.75 72 SER A O 1
ATOM 517 N N . ARG A 1 73 ? 17.070 -3.037 -19.431 1.00 86.31 73 ARG A N 1
ATOM 518 C CA . ARG A 1 73 ? 16.317 -3.362 -18.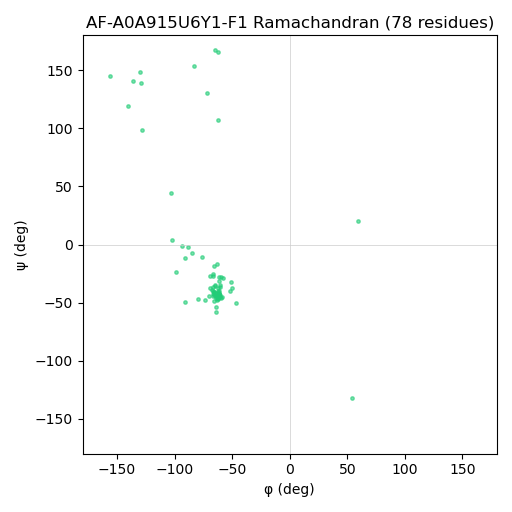214 1.00 86.31 73 ARG A CA 1
ATOM 519 C C . ARG A 1 73 ? 14.912 -3.837 -18.564 1.00 86.31 73 ARG A C 1
ATOM 521 O O . ARG A 1 73 ? 14.331 -3.407 -19.555 1.00 86.31 73 ARG A O 1
ATOM 528 N N . ARG A 1 74 ? 14.373 -4.734 -17.742 1.00 84.81 74 ARG A N 1
ATOM 529 C CA . ARG A 1 74 ? 12.955 -5.097 -17.739 1.00 84.81 74 ARG A CA 1
ATOM 530 C C . ARG A 1 74 ? 12.461 -5.003 -16.311 1.00 84.81 74 ARG A C 1
ATOM 532 O O . ARG A 1 74 ? 13.180 -5.377 -15.395 1.00 84.81 74 ARG A O 1
ATOM 539 N N . TYR A 1 75 ? 11.264 -4.468 -16.136 1.00 9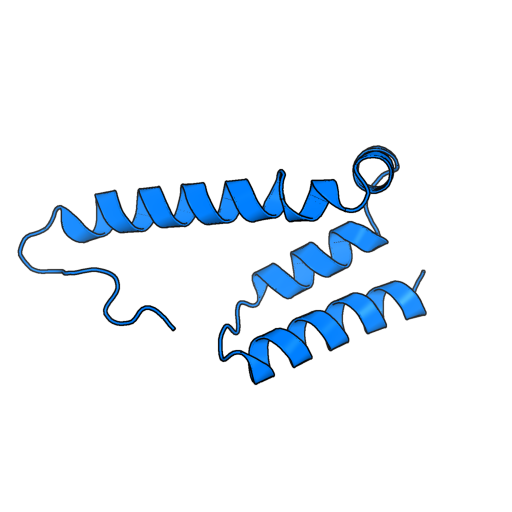0.44 75 TYR A N 1
ATOM 540 C CA . TYR A 1 75 ? 10.643 -4.331 -14.828 1.00 90.44 75 TYR A CA 1
ATOM 541 C C . TYR A 1 75 ? 9.166 -4.741 -14.901 1.00 90.44 75 TYR A C 1
ATOM 543 O O . TYR A 1 75 ? 8.490 -4.377 -15.867 1.00 90.44 75 TYR A O 1
ATOM 551 N N . PRO A 1 76 ? 8.629 -5.434 -13.887 1.00 89.81 76 PRO A N 1
ATOM 552 C CA . PRO A 1 76 ? 9.323 -5.930 -12.705 1.00 89.81 76 PRO A CA 1
ATOM 553 C C . PRO A 1 76 ? 10.029 -7.262 -12.984 1.00 89.81 76 PRO A C 1
ATOM 555 O O . PRO A 1 76 ? 9.601 -8.032 -13.843 1.00 89.81 76 PRO A O 1
ATOM 558 N N . ASP A 1 77 ? 11.087 -7.548 -12.227 1.00 87.25 77 ASP A N 1
ATOM 559 C CA . ASP A 1 77 ? 11.729 -8.870 -12.246 1.00 87.25 77 ASP A CA 1
ATOM 560 C C . ASP A 1 77 ? 10.801 -9.952 -11.665 1.00 87.25 77 ASP A C 1
ATOM 562 O O . ASP A 1 77 ? 10.877 -11.122 -12.035 1.00 87.25 77 ASP A O 1
ATOM 566 N N . PHE A 1 78 ? 9.893 -9.552 -10.767 1.00 85.06 78 PHE A N 1
ATOM 567 C CA . PHE A 1 78 ? 8.945 -10.427 -10.092 1.00 85.06 78 PHE A CA 1
ATOM 568 C C . PHE A 1 78 ? 7.707 -9.652 -9.614 1.00 85.06 78 PHE A C 1
ATOM 570 O O . PHE A 1 78 ? 7.819 -8.491 -9.227 1.00 85.06 78 PHE A O 1
ATOM 577 N N . TRP A 1 79 ? 6.529 -10.282 -9.657 1.00 83.81 79 TRP A N 1
ATOM 578 C CA . TRP A 1 79 ? 5.249 -9.619 -9.369 1.00 83.81 79 TRP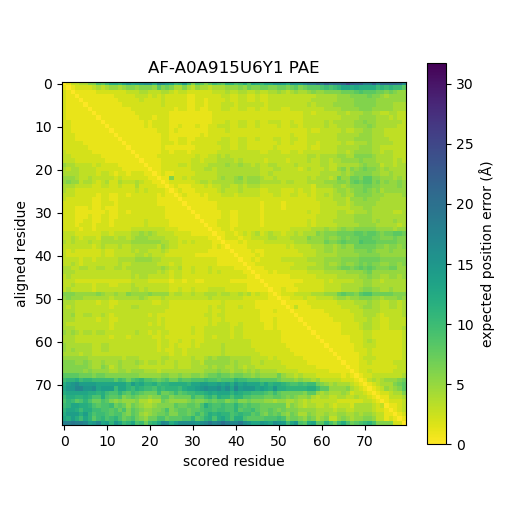 A CA 1
ATOM 579 C C . TRP A 1 79 ? 4.714 -9.838 -7.94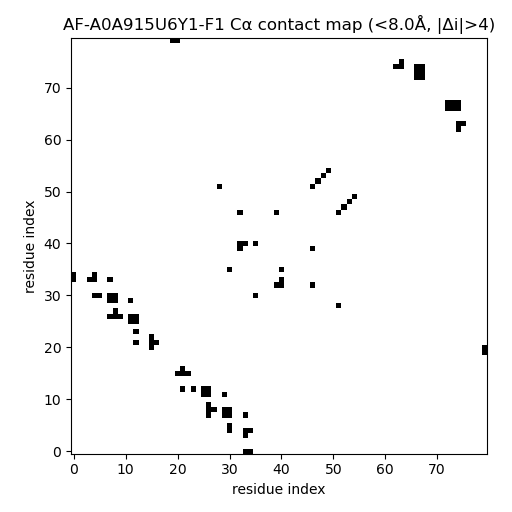5 1.00 83.81 79 TRP A C 1
ATOM 581 O O . TRP A 1 79 ? 3.904 -9.017 -7.511 1.00 83.81 79 TRP A O 1
ATOM 591 N N . VAL A 1 80 ? 5.110 -10.912 -7.240 1.00 73.19 80 VAL A N 1
ATOM 592 C CA . VAL A 1 80 ? 4.553 -11.267 -5.911 1.00 73.19 80 VAL A CA 1
ATOM 593 C C . VAL A 1 80 ? 5.582 -11.877 -4.973 1.00 73.19 80 VAL A C 1
ATOM 595 O O . VAL A 1 80 ? 5.640 -13.124 -4.892 1.00 73.19 80 VAL A O 1
#

Radius of gyration: 15.47 Å; Cα contacts (8 Å, |Δi|>4): 50; chains: 1; bounding box: 34×28×44 Å

pLDDT: mean 93.81, std 4.39, range [73.19, 97.94]

Organism: NCBI:txid2795293

Solvent-accessible surface area (backbone atoms only — not comparable to full-atom values): 4576 Å² total; per-residue (Å²): 107,71,69,59,36,52,49,36,26,53,52,48,49,51,50,20,57,75,69,58,59,74,49,75,68,56,31,55,52,38,29,42,68,65,76,42,56,70,71,51,53,73,42,49,76,46,34,58,53,51,61,52,44,50,51,53,52,52,52,48,52,50,48,44,56,61,46,46,65,49,91,90,47,71,53,74,91,70,92,119

Sequence (80 aa):
MWLASSLAVATAIAVMHATKTLHPPGGATSLIAVIGSQKIHNLGYLYALMPAGLGALIMLAVALLVNNIPRSRRYPDFWV

Mean predicted aligned error: 3.74 Å

Secondary structure (DSSP, 8-state):
-HHHHHHHHHHHHHHHHHTT---HHHHHHHHHHHHS-HHHHHHTTHHIIIIIIHHHHHHHHHHHHHHTSSTT--S-S---

InterPro domains:
  IPR007065 HPP [PTHR33741] (2-80)
  IPR058581 HPP, transmembrane region [PF04982] (2-76)

Foldseek 3Di:
DVVQLVCQLVVQQVVCVVVVNRDNVSSVLSNCCPVPDPVSVVCPVVSCVPPNVVVVVVVVVVCQVVQVPDPVGHPDPDDD